Protein AF-A0AAV1H3M8-F1 (afdb_monomer)

pLDDT: mean 76.15, std 16.34, range [36.84, 96.06]

Organism: Xyrichtys novacula (NCBI:txid13765)

Radius of gyration: 28.08 Å; Cα contacts (8 Å, |Δi|>4): 77; chains: 1; bounding box: 68×29×79 Å

Structure (mmCIF, N/CA/C/O backbone):
data_AF-A0AAV1H3M8-F1
#
_entry.id   AF-A0AAV1H3M8-F1
#
loop_
_atom_site.group_PDB
_atom_site.id
_atom_site.type_symbol
_atom_site.label_atom_id
_atom_site.label_alt_id
_atom_site.label_comp_id
_atom_site.label_asym_id
_atom_site.label_entity_id
_atom_site.label_seq_id
_atom_site.pdbx_PDB_ins_code
_atom_site.Cartn_x
_atom_site.Cartn_y
_atom_site.Cartn_z
_atom_site.occupancy
_atom_site.B_iso_or_equiv
_atom_site.auth_seq_id
_atom_site.auth_comp_id
_atom_site.auth_asym_id
_atom_site.auth_atom_id
_atom_site.pdbx_PDB_model_num
ATOM 1 N N . MET A 1 1 ? -27.660 -3.881 52.332 1.00 62.16 1 MET A N 1
ATOM 2 C CA . MET A 1 1 ? -27.059 -2.606 51.867 1.00 62.16 1 MET A CA 1
ATOM 3 C C . MET A 1 1 ? -26.114 -2.865 50.695 1.00 62.16 1 MET A C 1
ATOM 5 O O . MET A 1 1 ? -26.160 -2.116 49.731 1.00 62.16 1 MET A O 1
ATOM 9 N N . GLU A 1 2 ? -25.359 -3.967 50.730 1.00 74.19 2 GLU A N 1
ATOM 10 C CA . GLU A 1 2 ? -24.420 -4.397 49.678 1.00 74.19 2 GLU A CA 1
ATOM 11 C C . GLU A 1 2 ? -25.091 -4.731 48.328 1.00 74.19 2 GLU A C 1
ATOM 13 O O . GLU A 1 2 ? -24.596 -4.299 47.291 1.00 74.19 2 GLU A O 1
ATOM 18 N N . ASP A 1 3 ? -26.266 -5.377 48.317 1.00 78.50 3 ASP A N 1
ATOM 19 C CA . ASP A 1 3 ? -26.993 -5.689 47.067 1.00 78.50 3 ASP A CA 1
ATOM 20 C C . ASP A 1 3 ? -27.393 -4.447 46.256 1.00 78.50 3 ASP A C 1
ATOM 22 O O . ASP A 1 3 ? -27.355 -4.451 45.027 1.00 78.50 3 ASP A O 1
ATOM 26 N N . LEU A 1 4 ? -27.741 -3.351 46.937 1.00 83.12 4 LEU A N 1
ATOM 27 C CA . LEU A 1 4 ? -28.132 -2.101 46.280 1.00 83.12 4 LEU A CA 1
ATOM 28 C C . LEU A 1 4 ? -26.920 -1.408 45.630 1.00 83.12 4 LEU A C 1
ATOM 30 O O . LEU A 1 4 ? -27.040 -0.753 44.596 1.00 83.12 4 LEU A O 1
ATOM 34 N N . GLN A 1 5 ? -25.743 -1.572 46.237 1.00 86.94 5 GLN A N 1
ATOM 35 C CA . GLN A 1 5 ? -24.463 -1.073 45.735 1.00 86.94 5 GLN A CA 1
ATOM 36 C C . GLN A 1 5 ? -23.982 -1.885 44.529 1.00 86.94 5 GLN A C 1
ATOM 38 O O . GLN A 1 5 ? -23.500 -1.313 43.547 1.00 86.94 5 GLN A O 1
ATOM 43 N N . LEU A 1 6 ? -24.181 -3.204 44.578 1.00 89.12 6 LEU A N 1
ATOM 44 C CA . LEU A 1 6 ? -23.907 -4.101 43.464 1.00 89.12 6 LEU A CA 1
ATOM 45 C C . LEU A 1 6 ? -24.818 -3.786 42.269 1.00 89.12 6 LEU A C 1
ATOM 47 O O . LEU A 1 6 ? -24.325 -3.628 41.156 1.00 89.12 6 LEU A O 1
ATOM 51 N N . GLN A 1 7 ? -26.125 -3.608 42.498 1.00 89.50 7 GLN A N 1
ATOM 52 C CA . GLN A 1 7 ? -27.068 -3.235 41.437 1.00 89.50 7 GLN A CA 1
ATOM 53 C C . GLN A 1 7 ? -26.712 -1.904 40.768 1.00 89.50 7 GLN A C 1
ATOM 55 O O . GLN A 1 7 ? -26.774 -1.812 39.544 1.00 89.50 7 GLN A O 1
ATOM 60 N N . LYS A 1 8 ? -26.302 -0.891 41.544 1.00 92.44 8 LYS A N 1
ATOM 61 C CA . LYS A 1 8 ? -25.841 0.392 40.992 1.00 92.44 8 LYS A CA 1
ATOM 62 C C . LYS A 1 8 ? -24.588 0.235 40.135 1.00 92.44 8 LYS A C 1
ATOM 64 O O . LYS A 1 8 ? -24.569 0.697 39.004 1.00 92.44 8 LYS A O 1
ATOM 69 N N . SER A 1 9 ? -23.590 -0.486 40.644 1.00 91.50 9 SER A N 1
ATOM 70 C CA . SER A 1 9 ? -22.329 -0.704 39.922 1.00 91.50 9 SER A CA 1
ATOM 71 C C . SER A 1 9 ? -22.543 -1.470 38.614 1.00 91.50 9 SER A C 1
ATOM 73 O O . SER A 1 9 ? -21.910 -1.165 37.610 1.00 91.50 9 SER A O 1
ATOM 75 N N . ILE A 1 10 ? -23.459 -2.446 38.602 1.00 92.94 10 ILE A N 1
ATOM 76 C CA . ILE A 1 10 ? -23.828 -3.185 37.387 1.00 92.94 10 ILE A CA 1
ATOM 77 C C . ILE A 1 10 ? -24.525 -2.266 36.379 1.00 92.94 10 ILE A C 1
ATOM 79 O O . ILE A 1 10 ? -24.251 -2.364 35.184 1.00 92.94 10 ILE A O 1
ATOM 83 N N . LEU A 1 11 ? -25.421 -1.390 36.840 1.00 93.88 11 LEU A N 1
ATOM 84 C CA . LEU A 1 11 ? -26.133 -0.462 35.964 1.00 93.88 11 LEU A CA 1
ATOM 85 C C . LEU A 1 11 ? -25.162 0.507 35.279 1.00 93.88 11 LEU A C 1
ATOM 87 O O . LEU A 1 11 ? -25.204 0.625 34.055 1.00 93.88 11 LEU A O 1
ATOM 91 N N . ASP A 1 12 ? -24.248 1.101 36.047 1.00 94.06 12 ASP A N 1
ATOM 92 C CA . ASP A 1 12 ? -23.224 2.016 35.534 1.00 94.06 12 ASP A CA 1
ATOM 93 C C . ASP A 1 12 ? -22.329 1.314 34.494 1.00 94.06 12 ASP A C 1
ATOM 95 O O . ASP A 1 12 ? -22.097 1.840 33.403 1.00 94.06 12 ASP A O 1
ATOM 99 N N . LEU A 1 13 ? -21.908 0.071 34.771 1.00 93.94 13 LEU A N 1
ATOM 100 C CA . LEU A 1 13 ? -21.110 -0.724 33.830 1.00 93.94 13 LEU A CA 1
ATOM 101 C C . LEU A 1 13 ? -21.864 -0.996 32.518 1.00 93.94 13 LEU A C 1
ATOM 103 O O . LEU A 1 13 ? -21.285 -0.961 31.434 1.00 93.94 13 LEU A O 1
ATOM 107 N N . VAL A 1 14 ? -23.163 -1.295 32.596 1.00 94.50 14 VAL A N 1
ATOM 108 C CA . VAL A 1 14 ? -23.994 -1.570 31.413 1.00 94.50 14 VAL A CA 1
ATOM 109 C C . VAL A 1 14 ? -24.197 -0.309 30.575 1.00 94.50 14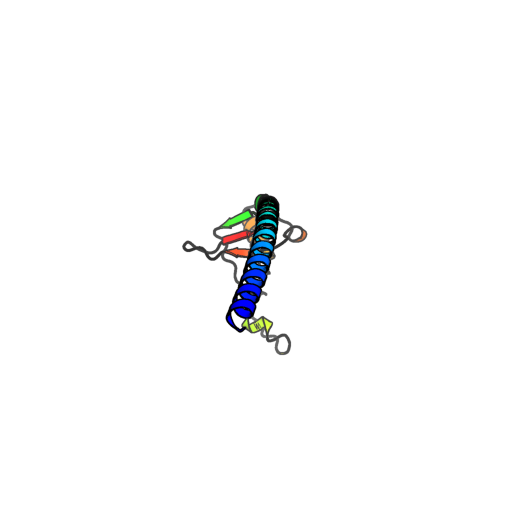 VAL A C 1
ATOM 111 O O . VAL A 1 14 ? -24.208 -0.395 29.342 1.00 94.50 14 VAL A O 1
ATOM 114 N N . GLU A 1 15 ? -24.352 0.852 31.209 1.00 94.69 15 GLU A N 1
ATOM 115 C CA . GLU A 1 15 ? -24.423 2.137 30.511 1.00 94.69 15 GLU A CA 1
ATOM 116 C C . GLU A 1 15 ? -23.108 2.462 29.798 1.00 94.69 15 GLU A C 1
ATOM 118 O O . GLU A 1 15 ? -23.127 2.799 28.610 1.00 94.69 15 GLU A O 1
ATOM 123 N N . GLU A 1 16 ? -21.970 2.254 30.461 1.00 94.50 16 GLU A N 1
ATOM 124 C CA . GLU A 1 16 ? -20.651 2.438 29.856 1.00 94.50 16 GLU A CA 1
ATOM 125 C C . GLU A 1 16 ? -20.437 1.485 28.670 1.00 94.50 16 GLU A C 1
ATOM 127 O O . GLU A 1 16 ? -20.039 1.912 27.585 1.00 94.50 16 GLU A O 1
ATOM 132 N N . VAL A 1 17 ? -20.806 0.207 28.806 1.00 94.88 17 VAL A N 1
ATOM 133 C CA . VAL A 1 17 ? -20.731 -0.768 27.705 1.00 94.88 17 VAL A CA 1
ATOM 134 C C . VAL A 1 17 ? -21.623 -0.361 26.528 1.00 94.88 17 VAL A C 1
ATOM 136 O O . VAL A 1 17 ? -21.230 -0.535 25.371 1.00 94.88 17 VAL A O 1
ATOM 139 N N . LYS A 1 18 ? -22.815 0.196 26.777 1.00 94.25 18 LYS A N 1
ATOM 140 C CA . LYS A 1 18 ? -23.682 0.712 25.704 1.00 94.25 18 LYS A CA 1
ATOM 141 C C . LYS A 1 18 ? -23.043 1.896 24.982 1.00 94.25 18 LYS A C 1
ATOM 143 O O . LYS A 1 18 ? -23.038 1.907 23.750 1.00 94.25 18 LYS A O 1
ATOM 148 N N . ALA A 1 19 ? -22.487 2.853 25.722 1.00 94.50 19 ALA A N 1
ATOM 149 C CA . ALA A 1 19 ? -21.777 3.992 25.148 1.00 94.50 19 ALA A CA 1
ATOM 150 C C . ALA A 1 19 ? -20.564 3.543 24.315 1.00 94.50 19 ALA A C 1
ATOM 152 O O . ALA A 1 19 ? -20.401 3.976 23.173 1.00 94.50 19 ALA A O 1
ATOM 153 N N . LEU A 1 20 ? -19.768 2.604 24.836 1.00 94.81 20 LEU A N 1
ATOM 154 C CA . LEU A 1 20 ? -18.615 2.040 24.134 1.00 94.81 20 LEU A CA 1
ATOM 155 C C . LEU A 1 20 ? -19.018 1.317 22.845 1.00 94.81 20 LEU A C 1
ATOM 157 O O . LEU A 1 20 ? -18.345 1.463 21.828 1.00 94.81 20 LEU A O 1
ATOM 161 N N . ARG A 1 21 ? -20.139 0.585 22.839 1.00 94.38 21 ARG A N 1
ATOM 162 C CA . ARG A 1 21 ? -20.649 -0.070 21.620 1.00 94.38 21 ARG A CA 1
ATOM 163 C C . ARG A 1 21 ? -21.040 0.928 20.534 1.00 94.38 21 ARG A C 1
ATOM 165 O O . ARG A 1 21 ? -20.741 0.685 19.368 1.00 94.38 21 ARG A O 1
ATOM 172 N N . LEU A 1 22 ? -21.683 2.036 20.901 1.00 94.12 22 LEU A N 1
ATOM 173 C CA . LEU A 1 22 ? -22.034 3.094 19.947 1.00 94.12 22 LEU A CA 1
ATOM 174 C C . LEU A 1 22 ? -20.785 3.765 19.371 1.00 94.12 22 LEU A C 1
ATOM 176 O O . LEU A 1 22 ? -20.698 3.971 18.162 1.00 94.12 22 LEU A O 1
ATOM 180 N N . LEU A 1 23 ? -19.804 4.057 20.226 1.00 95.38 23 LEU A N 1
ATOM 181 C CA . LEU A 1 23 ? -18.539 4.647 19.802 1.00 95.38 23 LEU A CA 1
ATOM 182 C C . LEU A 1 23 ? -17.754 3.702 18.883 1.00 95.38 23 LEU A C 1
ATOM 184 O O . LEU A 1 23 ? -17.227 4.148 17.867 1.00 95.38 23 LEU A O 1
ATOM 188 N N . ASN A 1 24 ? -17.719 2.405 19.193 1.00 94.94 24 ASN A N 1
ATOM 189 C CA . ASN A 1 24 ? -17.086 1.409 18.331 1.00 94.94 24 ASN A CA 1
ATOM 190 C C . ASN A 1 24 ? -17.764 1.334 16.965 1.00 94.94 24 ASN A C 1
ATOM 192 O O . ASN A 1 24 ? -17.071 1.426 15.962 1.00 94.94 24 ASN A O 1
ATOM 196 N N . ALA A 1 25 ? -19.098 1.295 16.908 1.00 94.94 25 ALA A N 1
ATOM 197 C CA . ALA A 1 25 ? -19.814 1.270 15.633 1.00 94.94 25 ALA A CA 1
ATOM 198 C C . ALA A 1 25 ? -19.506 2.498 14.757 1.00 94.94 25 ALA A C 1
ATOM 200 O O . ALA A 1 25 ? -19.417 2.389 13.536 1.00 94.94 25 ALA A O 1
ATOM 201 N N . GLU A 1 26 ? -19.330 3.676 15.360 1.00 94.69 26 GLU A N 1
ATOM 202 C CA . GLU A 1 26 ? -18.948 4.880 14.620 1.00 94.69 26 GLU A CA 1
ATOM 203 C C . GLU A 1 26 ? -17.484 4.843 14.155 1.00 94.69 26 GLU A C 1
ATOM 205 O O . GLU A 1 26 ? -17.170 5.246 13.032 1.00 94.69 26 GLU A O 1
ATOM 210 N N . LYS A 1 27 ? -16.580 4.310 14.985 1.00 96.06 27 LYS A N 1
ATOM 211 C CA . LYS A 1 27 ? -15.181 4.097 14.598 1.00 96.06 27 LYS A CA 1
ATOM 212 C C . LYS A 1 27 ? -15.059 3.079 13.471 1.00 96.06 27 LYS A C 1
ATOM 214 O O . LYS A 1 27 ? -14.309 3.347 12.541 1.00 96.06 27 LYS A O 1
ATOM 219 N N . ASP A 1 28 ? -15.823 1.993 13.508 1.00 95.88 28 ASP A N 1
ATOM 220 C CA . ASP A 1 28 ? -15.826 0.961 12.469 1.00 95.88 28 ASP A CA 1
ATOM 221 C C . ASP A 1 28 ? -16.243 1.549 11.116 1.00 95.88 28 ASP A C 1
ATOM 223 O O . ASP A 1 28 ? -15.541 1.364 10.127 1.00 95.88 28 ASP A O 1
ATOM 227 N N . LYS A 1 29 ? -17.298 2.380 11.071 1.00 95.25 29 LYS A N 1
ATOM 228 C CA . LYS A 1 29 ? -17.668 3.108 9.840 1.00 95.25 29 LYS A CA 1
ATOM 229 C C . LYS A 1 29 ? -16.525 3.972 9.318 1.00 95.25 29 LYS A C 1
ATOM 231 O O . LYS A 1 29 ? -16.283 4.029 8.113 1.00 95.25 29 LYS A O 1
ATOM 236 N N . ARG A 1 30 ? -15.835 4.679 10.219 1.00 95.19 30 ARG A N 1
ATOM 237 C CA . ARG A 1 30 ? -14.718 5.551 9.845 1.00 95.19 30 ARG A CA 1
ATOM 238 C C . ARG A 1 30 ? -13.517 4.755 9.349 1.00 95.19 30 ARG A C 1
ATOM 240 O O . ARG A 1 30 ? -12.862 5.212 8.418 1.00 95.19 30 ARG A O 1
ATOM 247 N N . ILE A 1 31 ? -13.252 3.593 9.938 1.00 96.00 31 ILE A N 1
ATOM 248 C CA . ILE A 1 31 ? -12.224 2.659 9.478 1.00 96.00 31 ILE A CA 1
ATOM 249 C C . ILE A 1 31 ? -12.568 2.193 8.066 1.00 96.00 31 ILE A C 1
ATOM 251 O O . ILE A 1 31 ? -11.781 2.449 7.166 1.00 96.00 31 ILE A O 1
ATOM 255 N N . THR A 1 32 ? -13.771 1.663 7.834 1.00 95.50 32 THR A N 1
ATOM 256 C CA . THR A 1 32 ? -14.188 1.193 6.502 1.00 95.50 32 THR A CA 1
ATOM 257 C C . THR A 1 32 ? -14.105 2.294 5.441 1.00 95.50 32 THR A C 1
ATOM 259 O O . THR A 1 32 ? -13.649 2.058 4.325 1.00 95.50 32 THR A O 1
ATOM 262 N N . TYR A 1 33 ? -14.502 3.524 5.778 1.00 95.38 33 TYR A N 1
ATOM 263 C CA . TYR A 1 33 ? -14.363 4.664 4.870 1.00 95.38 33 TYR A CA 1
ATOM 264 C C . TYR A 1 33 ? -12.897 4.976 4.531 1.00 95.38 33 TYR A C 1
ATOM 266 O O . TYR A 1 33 ? -12.566 5.246 3.377 1.00 95.38 33 TYR A O 1
ATOM 274 N N . LEU A 1 34 ? -12.016 4.969 5.534 1.00 95.38 34 LEU A N 1
ATOM 275 C CA . LEU A 1 34 ? -10.595 5.242 5.327 1.00 95.38 34 LEU A CA 1
ATOM 276 C C . LEU A 1 34 ? -9.904 4.113 4.563 1.00 95.38 34 LEU A C 1
ATOM 278 O O . LEU A 1 34 ? -9.111 4.409 3.679 1.00 95.38 34 LEU A O 1
ATOM 282 N N . GLU A 1 35 ? -10.233 2.856 4.851 1.00 93.31 35 GLU A N 1
ATOM 283 C CA . GLU A 1 35 ? -9.741 1.689 4.115 1.00 93.31 35 GLU A CA 1
ATOM 284 C C . GLU A 1 35 ? -10.119 1.770 2.635 1.00 93.31 35 GLU A C 1
ATOM 286 O O . GLU A 1 35 ? -9.257 1.588 1.781 1.00 93.31 35 GLU A O 1
ATOM 291 N N . GLY A 1 36 ? -11.367 2.141 2.323 1.00 92.38 36 GLY A N 1
ATOM 292 C CA . GLY A 1 36 ? -11.792 2.376 0.941 1.00 92.38 36 GLY A CA 1
ATOM 293 C C . GLY A 1 36 ? -10.969 3.470 0.257 1.00 92.38 36 GLY A C 1
ATOM 294 O O . GLY A 1 36 ? -10.455 3.268 -0.837 1.00 92.38 36 GLY A O 1
ATOM 295 N N . ARG A 1 37 ? -10.746 4.602 0.936 1.00 93.12 37 ARG A N 1
ATOM 296 C CA . ARG A 1 37 ? -9.910 5.682 0.389 1.00 93.12 37 ARG A CA 1
ATOM 297 C C . ARG A 1 37 ? -8.452 5.282 0.184 1.00 93.12 37 ARG A C 1
ATOM 299 O O . ARG A 1 37 ? -7.829 5.782 -0.745 1.00 93.12 37 ARG A O 1
ATOM 306 N N . VAL A 1 38 ? -7.894 4.458 1.069 1.00 90.56 38 VAL A N 1
ATOM 307 C CA . VAL A 1 38 ? -6.532 3.935 0.909 1.00 90.56 38 VAL A CA 1
ATOM 308 C C . VAL A 1 38 ? -6.480 3.005 -0.295 1.00 90.56 38 VAL A C 1
ATOM 310 O O . VAL A 1 38 ? -5.602 3.185 -1.127 1.00 90.56 38 VAL A O 1
ATOM 313 N N . ALA A 1 39 ? -7.457 2.109 -0.451 1.00 87.00 39 ALA A N 1
ATOM 314 C CA . ALA A 1 39 ? -7.539 1.228 -1.613 1.00 87.00 39 ALA A CA 1
ATOM 315 C C . ALA A 1 39 ? -7.646 2.013 -2.935 1.00 87.00 39 ALA A C 1
ATOM 317 O O . ALA A 1 39 ? -6.941 1.697 -3.890 1.00 87.00 39 ALA A O 1
ATOM 318 N N . ASP A 1 40 ? -8.459 3.074 -2.980 1.00 85.19 40 ASP A N 1
ATOM 319 C CA . ASP A 1 40 ? -8.576 3.939 -4.162 1.00 85.19 40 ASP A CA 1
ATOM 320 C C . ASP A 1 40 ? -7.245 4.640 -4.497 1.00 85.19 40 ASP A C 1
ATOM 322 O O . ASP A 1 40 ? -6.865 4.752 -5.665 1.00 85.19 40 ASP A O 1
ATOM 326 N N . LEU A 1 41 ? -6.521 5.116 -3.476 1.00 82.25 41 LEU A N 1
ATOM 327 C CA . LEU A 1 41 ? -5.217 5.765 -3.645 1.00 82.25 41 LEU A CA 1
ATOM 328 C C . LEU A 1 41 ? -4.137 4.773 -4.088 1.00 82.25 41 LEU A C 1
ATOM 330 O O . LEU A 1 41 ? -3.378 5.080 -5.002 1.00 82.25 41 LEU A O 1
ATOM 334 N N . GLU A 1 42 ? -4.089 3.585 -3.486 1.00 81.94 42 GLU A N 1
ATOM 335 C CA . GLU A 1 42 ? -3.176 2.513 -3.887 1.00 81.94 42 GLU A CA 1
ATOM 336 C C . GLU A 1 42 ? -3.437 2.084 -5.329 1.00 81.94 42 GLU A C 1
ATOM 338 O O . GLU A 1 42 ? -2.495 1.935 -6.103 1.00 81.94 42 GLU A O 1
ATOM 343 N N . GLN A 1 43 ? -4.708 1.960 -5.724 1.00 74.56 43 GLN A N 1
ATOM 344 C CA . GLN A 1 43 ? -5.068 1.666 -7.105 1.00 74.56 43 GLN A CA 1
ATOM 345 C C . GLN A 1 43 ? -4.606 2.779 -8.053 1.00 74.56 43 GLN A C 1
ATOM 347 O O . GLN A 1 43 ? -4.087 2.483 -9.127 1.00 74.56 43 GLN A O 1
ATOM 352 N N . TYR A 1 44 ? -4.770 4.051 -7.677 1.00 70.19 44 TYR A N 1
ATOM 353 C CA . TYR A 1 44 ? -4.319 5.177 -8.498 1.00 70.19 44 TYR A CA 1
ATOM 354 C C . TYR A 1 44 ? -2.799 5.169 -8.714 1.00 70.19 44 TYR A C 1
ATOM 356 O O . TYR A 1 44 ? -2.339 5.446 -9.822 1.00 70.19 44 TYR A O 1
ATOM 364 N N . THR A 1 45 ? -2.024 4.818 -7.687 1.00 67.56 45 THR A N 1
ATOM 365 C CA . THR A 1 45 ? -0.567 4.675 -7.801 1.00 67.56 45 THR A CA 1
ATOM 366 C C . THR A 1 45 ? -0.202 3.454 -8.648 1.00 67.56 45 THR A C 1
ATOM 368 O O . THR A 1 45 ? 0.515 3.598 -9.634 1.00 67.56 45 THR A O 1
ATOM 371 N N . GLN A 1 46 ? -0.801 2.294 -8.367 1.00 69.06 46 GLN A N 1
ATOM 372 C CA . GLN A 1 46 ? -0.477 1.026 -9.026 1.00 69.06 46 GLN A CA 1
ATOM 373 C C . GLN A 1 46 ? -0.808 0.993 -10.527 1.00 69.06 46 GLN A C 1
ATOM 375 O O . GLN A 1 46 ? -0.230 0.207 -11.272 1.00 69.06 46 GLN A O 1
ATOM 380 N N . VAL A 1 47 ? -1.731 1.832 -11.013 1.00 70.62 47 VAL A N 1
ATOM 381 C CA . VAL A 1 47 ? -2.007 1.950 -12.459 1.00 70.62 47 VAL A CA 1
ATOM 382 C C . VAL A 1 47 ? -0.776 2.418 -13.242 1.00 70.62 47 VAL A C 1
ATOM 384 O O . VAL A 1 47 ? -0.636 2.060 -14.411 1.00 70.62 47 VAL A O 1
ATOM 387 N N . ASN A 1 48 ? 0.109 3.193 -12.615 1.00 69.50 48 ASN A N 1
ATOM 388 C CA . ASN A 1 48 ? 1.335 3.667 -13.252 1.00 69.50 48 ASN A CA 1
ATOM 389 C C . ASN A 1 48 ? 2.512 2.702 -13.059 1.00 69.50 48 ASN A C 1
ATOM 391 O O . ASN A 1 48 ? 3.529 2.866 -13.733 1.00 69.50 48 ASN A O 1
ATOM 395 N N . ASP A 1 49 ? 2.354 1.690 -12.203 1.00 76.25 49 ASP A N 1
ATOM 396 C CA . ASP A 1 49 ? 3.416 0.746 -11.892 1.00 76.25 49 ASP A CA 1
ATOM 397 C C . ASP A 1 49 ? 3.727 -0.162 -13.091 1.00 76.25 49 ASP A C 1
ATOM 399 O O . ASP A 1 49 ? 2.839 -0.794 -13.680 1.00 76.25 49 ASP A O 1
ATOM 403 N N . VAL A 1 50 ? 5.011 -0.318 -13.419 1.00 78.19 50 VAL A N 1
ATOM 404 C CA . VAL A 1 50 ? 5.452 -1.219 -14.499 1.00 78.19 50 VAL A CA 1
ATOM 405 C C . VAL A 1 50 ? 6.226 -2.399 -13.927 1.00 78.19 50 VAL A C 1
ATOM 407 O O . VAL A 1 50 ? 7.298 -2.249 -13.345 1.00 78.19 50 VAL A O 1
ATOM 410 N N . ILE A 1 51 ? 5.716 -3.617 -14.151 1.00 79.25 51 ILE A N 1
ATOM 411 C CA . ILE A 1 51 ? 6.403 -4.846 -13.737 1.00 79.25 51 ILE A CA 1
ATOM 412 C C . ILE A 1 51 ? 7.384 -5.295 -14.822 1.00 79.25 51 ILE A C 1
ATOM 414 O O . ILE A 1 51 ? 6.988 -5.809 -15.870 1.00 79.25 51 ILE A O 1
ATOM 418 N N . ILE A 1 52 ? 8.678 -5.209 -14.525 1.00 77.88 52 ILE A N 1
ATOM 419 C CA . ILE A 1 52 ? 9.751 -5.713 -15.382 1.00 77.88 52 ILE A CA 1
ATOM 420 C C . ILE A 1 52 ? 10.183 -7.092 -14.890 1.00 77.88 52 ILE A C 1
ATOM 422 O O . ILE A 1 52 ? 10.727 -7.252 -13.798 1.00 77.88 52 ILE A O 1
ATOM 426 N N . THR A 1 53 ? 9.960 -8.115 -15.712 1.00 80.19 53 THR A N 1
ATOM 427 C CA . THR A 1 53 ? 10.401 -9.493 -15.444 1.00 80.19 53 THR A CA 1
ATOM 428 C C . THR A 1 53 ? 11.638 -9.859 -16.258 1.00 80.19 53 THR A C 1
ATOM 430 O O . THR A 1 53 ? 11.813 -9.371 -17.371 1.00 80.19 53 THR A O 1
ATOM 433 N N . GLY A 1 54 ? 12.465 -10.778 -15.749 1.00 74.44 54 GLY A N 1
ATOM 434 C CA . GLY A 1 54 ? 13.648 -11.273 -16.470 1.00 74.44 54 GLY A CA 1
ATOM 435 C C . GLY A 1 54 ? 14.896 -10.402 -16.299 1.00 74.44 54 GLY A C 1
ATOM 436 O O . GLY A 1 54 ? 15.968 -10.773 -16.777 1.00 74.44 54 GLY A O 1
ATOM 437 N N . LEU A 1 55 ? 14.776 -9.296 -15.563 1.00 77.75 55 LEU A N 1
ATOM 438 C CA . LEU A 1 55 ? 15.892 -8.482 -15.105 1.00 77.75 55 LEU A CA 1
ATOM 439 C C . LEU A 1 55 ? 16.462 -9.061 -13.805 1.00 77.75 55 LEU A C 1
ATOM 441 O O . LEU A 1 55 ? 15.781 -9.135 -12.784 1.00 77.75 55 LEU A O 1
ATOM 445 N N . LYS A 1 56 ? 17.734 -9.463 -13.835 1.00 73.50 56 LYS A N 1
ATOM 446 C CA . LYS A 1 56 ? 18.480 -9.841 -12.631 1.00 73.50 56 LYS A CA 1
ATOM 447 C C . LYS A 1 56 ? 19.089 -8.589 -12.003 1.00 73.50 56 LYS A C 1
ATOM 449 O O . LYS A 1 56 ? 20.170 -8.185 -12.415 1.00 73.50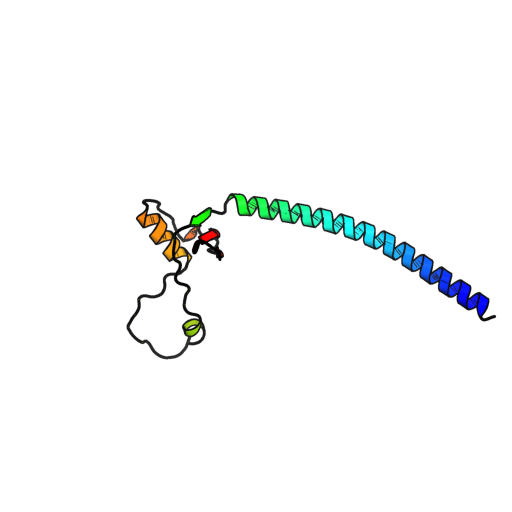 56 LYS A O 1
ATOM 454 N N . ILE A 1 57 ? 18.418 -8.016 -11.003 1.00 73.69 57 ILE A N 1
ATOM 455 C CA . ILE A 1 57 ? 19.010 -6.954 -10.180 1.00 73.69 57 ILE A CA 1
ATOM 456 C C . ILE A 1 57 ? 20.114 -7.555 -9.307 1.00 73.69 57 ILE A C 1
ATOM 458 O O . ILE A 1 57 ? 19.884 -8.522 -8.577 1.00 73.69 57 ILE A O 1
ATOM 462 N N . LYS A 1 58 ? 21.301 -6.949 -9.343 1.00 70.81 58 LYS A N 1
ATOM 463 C CA . LYS A 1 58 ? 22.334 -7.126 -8.321 1.00 70.81 58 LYS A CA 1
ATOM 464 C C . LYS A 1 58 ? 22.111 -6.079 -7.225 1.00 70.81 58 LYS A C 1
ATOM 466 O O . LYS A 1 58 ? 22.353 -4.901 -7.482 1.00 70.81 58 LYS A O 1
ATOM 471 N N . PRO A 1 59 ? 21.633 -6.449 -6.025 1.00 63.59 59 PRO A N 1
ATOM 472 C CA . PRO A 1 59 ? 21.524 -5.489 -4.937 1.00 63.59 59 PRO A CA 1
ATOM 473 C C . PRO A 1 59 ? 22.919 -5.023 -4.512 1.00 63.59 59 PRO A C 1
ATOM 475 O O . PRO A 1 59 ? 23.869 -5.811 -4.487 1.00 63.59 59 PRO A O 1
ATOM 478 N N . ARG A 1 60 ? 23.037 -3.746 -4.137 1.00 61.44 60 ARG A N 1
ATOM 479 C CA . ARG A 1 60 ? 24.251 -3.218 -3.512 1.00 61.44 60 ARG A CA 1
ATOM 480 C C . ARG A 1 60 ? 24.517 -4.030 -2.244 1.00 61.44 60 ARG A C 1
ATOM 482 O O . ARG A 1 60 ? 23.663 -4.101 -1.363 1.00 61.44 60 ARG A O 1
ATOM 489 N N . SER A 1 61 ? 25.669 -4.696 -2.174 1.00 55.09 61 SER A N 1
ATOM 490 C CA . SER A 1 61 ? 25.982 -5.595 -1.060 1.00 55.09 61 SER A CA 1
ATOM 491 C C . SER A 1 61 ? 25.928 -4.842 0.276 1.00 55.09 61 SER A C 1
ATOM 493 O O . SER A 1 61 ? 26.645 -3.856 0.462 1.00 55.09 61 SER A O 1
ATOM 495 N N . TYR A 1 62 ? 25.098 -5.322 1.213 1.00 55.12 62 TYR A N 1
ATOM 496 C CA . TYR A 1 62 ? 24.923 -4.747 2.557 1.00 55.12 62 TYR A CA 1
ATOM 497 C C . TYR A 1 62 ? 26.253 -4.585 3.311 1.00 55.12 62 TYR A C 1
ATOM 499 O O . TYR A 1 62 ? 26.401 -3.649 4.093 1.00 55.12 62 TYR A O 1
ATOM 507 N N . ALA A 1 63 ? 27.241 -5.444 3.033 1.00 51.19 63 ALA A N 1
ATOM 508 C CA . ALA A 1 63 ? 28.568 -5.387 3.645 1.00 51.19 63 ALA A CA 1
ATOM 509 C C . ALA A 1 63 ? 29.286 -4.045 3.402 1.00 51.19 63 ALA A C 1
ATOM 511 O O . ALA A 1 63 ? 29.974 -3.555 4.292 1.00 51.19 63 ALA A O 1
ATOM 512 N N . ARG A 1 64 ? 29.074 -3.408 2.241 1.00 52.34 64 ARG A N 1
ATOM 513 C CA . ARG A 1 64 ? 29.690 -2.113 1.899 1.00 52.34 64 ARG A CA 1
ATOM 514 C C . ARG A 1 64 ? 28.881 -0.892 2.350 1.00 52.34 64 ARG A C 1
ATOM 516 O O . ARG A 1 64 ? 29.407 0.214 2.340 1.00 52.34 64 ARG A O 1
ATOM 523 N N . ALA A 1 65 ? 27.622 -1.061 2.765 1.00 52.81 65 ALA A N 1
ATOM 524 C CA . ALA A 1 65 ? 26.816 0.037 3.314 1.00 52.81 65 ALA A CA 1
ATOM 525 C C . ALA A 1 65 ? 27.261 0.438 4.735 1.00 52.81 65 ALA A C 1
ATOM 527 O O . ALA A 1 65 ? 27.006 1.558 5.171 1.00 52.81 65 ALA A O 1
ATOM 528 N N . VAL A 1 66 ? 27.942 -0.475 5.438 1.00 54.75 66 VAL A N 1
ATOM 529 C CA . VAL A 1 66 ? 28.465 -0.275 6.799 1.00 54.75 66 VAL A CA 1
ATOM 530 C C . VAL A 1 66 ? 29.893 0.294 6.782 1.00 54.75 66 VAL A C 1
ATOM 532 O O . VAL A 1 66 ? 30.279 1.016 7.696 1.00 54.75 66 VAL A O 1
ATOM 535 N N . THR A 1 67 ? 30.665 0.051 5.719 1.00 50.03 67 THR A N 1
ATOM 536 C CA . THR A 1 67 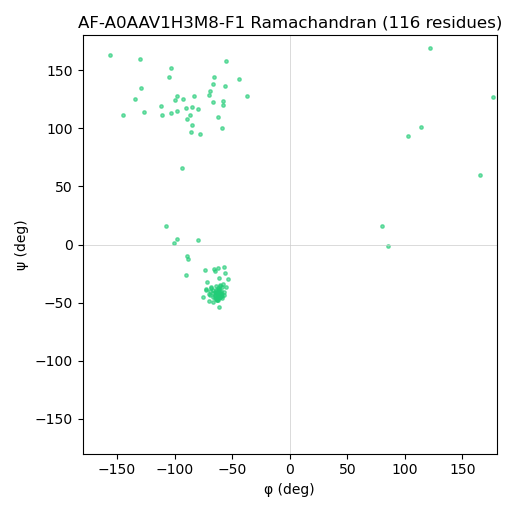? 32.038 0.554 5.550 1.00 50.03 67 THR A CA 1
ATOM 537 C C . THR A 1 67 ? 32.037 1.867 4.766 1.00 50.03 67 THR A C 1
ATOM 539 O O . THR A 1 67 ? 32.51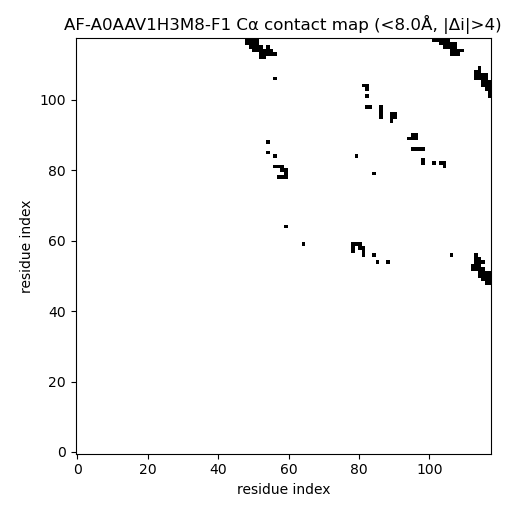2 1.932 3.635 1.00 50.03 67 THR A O 1
ATOM 542 N N . LYS A 1 68 ? 31.461 2.931 5.336 1.00 49.22 68 LYS A N 1
ATOM 543 C CA . LYS A 1 68 ? 31.575 4.279 4.747 1.00 49.22 68 LYS A CA 1
ATOM 544 C C . LYS A 1 68 ? 32.916 4.956 5.069 1.00 49.22 68 LYS A C 1
ATOM 546 O O . LYS A 1 68 ? 33.108 6.107 4.697 1.00 49.22 68 LYS A O 1
ATOM 551 N N . ASP A 1 69 ? 33.826 4.251 5.740 1.00 48.38 69 ASP A N 1
ATOM 552 C CA . ASP A 1 69 ? 35.141 4.764 6.103 1.00 48.38 69 ASP A CA 1
ATOM 553 C C . ASP A 1 69 ? 36.185 3.638 6.025 1.00 48.38 69 ASP A C 1
ATOM 555 O O . ASP A 1 69 ? 36.141 2.684 6.802 1.00 48.38 69 ASP A O 1
ATOM 559 N N . GLY A 1 70 ? 37.095 3.726 5.052 1.00 45.91 70 GLY A N 1
ATOM 560 C CA . GLY A 1 70 ? 38.298 2.894 4.983 1.00 45.91 70 GLY A CA 1
ATOM 561 C C . GLY A 1 70 ? 38.377 1.910 3.813 1.00 45.91 70 GLY A C 1
ATOM 562 O O . GLY A 1 70 ? 37.861 0.799 3.886 1.00 45.91 70 GLY A O 1
ATOM 563 N N . GLY A 1 71 ? 39.155 2.293 2.796 1.00 40.38 71 GLY A N 1
ATOM 564 C CA . GLY A 1 71 ? 39.871 1.361 1.919 1.00 40.38 71 GLY A CA 1
ATOM 565 C C . GLY A 1 71 ? 39.242 1.135 0.548 1.00 40.38 71 GLY A C 1
ATOM 566 O O . GLY A 1 71 ? 38.415 0.246 0.369 1.00 40.38 71 GLY A O 1
ATOM 567 N N . GLU A 1 72 ? 39.694 1.906 -0.440 1.00 45.81 72 GLU A N 1
ATOM 568 C CA . GLU A 1 72 ? 39.532 1.583 -1.858 1.00 45.81 72 GLU A CA 1
ATOM 569 C C . GLU A 1 72 ? 40.273 0.272 -2.182 1.00 45.81 72 GLU A C 1
ATOM 571 O O . GLU A 1 72 ? 41.502 0.238 -2.213 1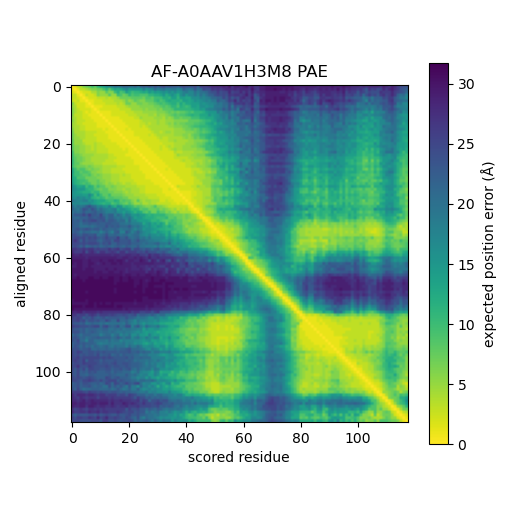.00 45.81 72 GLU A O 1
ATOM 576 N N . GLU A 1 73 ? 39.531 -0.805 -2.451 1.00 36.84 73 GLU A N 1
ATOM 577 C CA . GLU A 1 73 ? 40.036 -1.948 -3.221 1.00 36.84 73 GLU A CA 1
ATOM 578 C C . GLU A 1 73 ? 39.539 -1.844 -4.676 1.00 36.84 73 GLU A C 1
ATOM 580 O O . GLU A 1 73 ? 38.325 -1.753 -4.905 1.00 36.84 73 GLU A O 1
ATOM 585 N N . PRO A 1 74 ? 40.445 -1.863 -5.674 1.00 51.31 74 PRO A N 1
ATOM 586 C CA . PRO A 1 74 ? 40.099 -1.697 -7.077 1.00 51.31 74 PRO A CA 1
ATOM 587 C C . PRO A 1 74 ? 39.694 -3.046 -7.674 1.00 51.31 74 PRO A C 1
ATOM 589 O O . PRO A 1 74 ? 40.544 -3.878 -7.986 1.00 51.31 74 PRO A O 1
ATOM 592 N N . GLY A 1 75 ? 38.396 -3.277 -7.861 1.00 38.91 75 GLY A N 1
ATOM 593 C CA . GLY A 1 75 ? 37.964 -4.501 -8.533 1.00 38.91 75 GLY A CA 1
ATOM 594 C C . GLY A 1 75 ? 36.496 -4.840 -8.381 1.00 38.91 75 GLY A C 1
ATOM 595 O O . GLY A 1 75 ? 36.191 -5.889 -7.842 1.00 38.91 75 GLY A O 1
ATOM 596 N N . GLU A 1 76 ? 35.610 -3.954 -8.827 1.00 40.91 76 GLU A N 1
ATOM 597 C CA . GLU A 1 76 ? 34.299 -4.254 -9.426 1.00 40.91 76 GLU A CA 1
ATOM 598 C C . GLU A 1 76 ? 33.625 -2.897 -9.689 1.00 40.91 76 GLU A C 1
ATOM 600 O O . GLU A 1 76 ? 33.607 -2.072 -8.772 1.00 40.91 76 GLU A O 1
ATOM 605 N N . PRO A 1 77 ? 33.142 -2.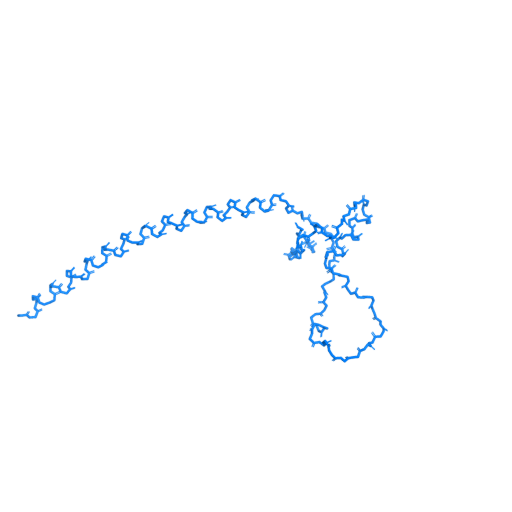603 -10.916 1.00 43.81 77 PRO A N 1
ATOM 606 C CA . PRO A 1 77 ? 32.398 -1.370 -11.154 1.00 43.81 77 PRO A CA 1
ATOM 607 C C . PRO A 1 77 ? 31.219 -1.343 -10.186 1.00 43.81 77 PRO A C 1
ATOM 609 O O . PRO A 1 77 ? 30.601 -2.387 -9.950 1.00 43.81 77 PRO A O 1
ATOM 612 N N . ASP A 1 78 ? 30.983 -0.174 -9.588 1.00 46.69 78 ASP A N 1
ATOM 613 C CA . ASP A 1 78 ? 29.892 0.068 -8.652 1.00 46.69 78 ASP A CA 1
ATOM 614 C C . ASP A 1 78 ? 28.649 -0.695 -9.104 1.00 46.69 78 ASP A C 1
ATOM 616 O O . ASP A 1 78 ? 28.262 -0.619 -10.267 1.00 46.69 78 ASP A O 1
ATOM 620 N N . ALA A 1 79 ? 28.051 -1.490 -8.212 1.00 54.62 79 ALA A N 1
ATOM 621 C CA . ALA A 1 79 ? 26.742 -2.052 -8.497 1.00 54.62 79 ALA A CA 1
ATOM 622 C C . ALA A 1 79 ? 25.804 -0.863 -8.721 1.00 54.62 79 ALA A C 1
ATOM 624 O O . ALA A 1 79 ? 25.394 -0.213 -7.755 1.00 54.62 79 ALA A O 1
ATOM 625 N N . ASP A 1 80 ? 25.557 -0.569 -9.999 1.00 62.12 80 ASP A N 1
ATOM 626 C CA . ASP A 1 80 ? 24.663 0.471 -10.477 1.00 62.12 80 ASP A CA 1
ATOM 627 C C . ASP A 1 80 ? 23.369 0.412 -9.664 1.00 62.12 80 ASP A C 1
ATOM 629 O O . ASP A 1 80 ? 22.924 -0.673 -9.262 1.00 62.12 80 ASP A O 1
ATOM 633 N N . SER A 1 81 ? 22.774 1.565 -9.353 1.00 74.88 81 SER A N 1
ATOM 634 C CA . SER A 1 81 ? 21.529 1.582 -8.581 1.00 74.88 81 SER A CA 1
ATOM 635 C C . SER A 1 81 ? 20.462 0.715 -9.270 1.00 74.88 81 SER A C 1
ATOM 637 O O . SER A 1 81 ? 20.560 0.419 -10.465 1.00 74.88 81 SER A O 1
ATOM 639 N N . ALA A 1 82 ? 19.452 0.252 -8.530 1.00 77.25 82 ALA A N 1
ATOM 640 C CA . ALA A 1 82 ? 18.413 -0.603 -9.112 1.00 77.25 82 ALA A CA 1
ATOM 641 C C . ALA A 1 82 ? 17.744 0.075 -10.324 1.00 77.25 82 ALA A C 1
ATOM 643 O O . ALA A 1 82 ? 17.490 -0.573 -11.336 1.00 77.25 82 ALA A O 1
ATOM 644 N N . GLU A 1 83 ? 17.569 1.391 -10.238 1.00 80.12 83 GLU A N 1
ATOM 645 C CA . GLU A 1 83 ? 17.061 2.291 -11.271 1.00 80.12 83 GLU A CA 1
ATOM 646 C C . GLU A 1 83 ? 17.955 2.290 -12.517 1.00 80.12 83 GLU A C 1
ATOM 648 O O . GLU A 1 83 ? 17.469 2.173 -13.640 1.00 80.12 83 GLU A O 1
ATOM 653 N N . GLN A 1 84 ? 19.274 2.356 -12.327 1.00 81.62 84 GLN A N 1
ATOM 654 C CA . GLN A 1 84 ? 20.239 2.352 -13.422 1.00 81.62 84 GLN A CA 1
ATOM 655 C C . GLN A 1 84 ? 20.298 0.980 -14.112 1.00 81.62 84 GLN A C 1
ATOM 657 O O . GLN A 1 84 ? 20.236 0.904 -15.337 1.00 81.62 84 GLN A O 1
ATOM 662 N N . GLN A 1 85 ? 20.286 -0.117 -13.344 1.00 83.06 85 GLN A N 1
ATOM 663 C CA . GLN A 1 85 ? 20.204 -1.475 -13.900 1.00 83.06 85 GLN A CA 1
ATOM 664 C C . GLN A 1 85 ? 18.912 -1.697 -14.706 1.00 83.06 85 GLN A C 1
ATOM 666 O O . GLN A 1 85 ? 18.920 -2.408 -15.714 1.00 83.06 85 GLN A O 1
ATOM 671 N N . VAL A 1 86 ? 17.801 -1.089 -14.280 1.00 82.94 86 VAL A N 1
ATOM 672 C CA . VAL A 1 86 ? 16.543 -1.075 -15.035 1.00 82.94 86 VAL A CA 1
ATOM 673 C C . VAL A 1 86 ? 16.683 -0.271 -16.324 1.00 82.94 86 VAL A C 1
ATOM 675 O O . VAL A 1 86 ? 16.311 -0.772 -17.389 1.00 82.94 86 VAL A O 1
ATOM 678 N N . ALA A 1 87 ? 17.213 0.950 -16.245 1.00 84.88 87 ALA A N 1
ATOM 679 C CA . ALA A 1 87 ? 17.368 1.823 -17.401 1.00 84.88 87 ALA A CA 1
ATOM 680 C C . ALA A 1 87 ? 18.264 1.181 -18.470 1.00 84.88 87 ALA A C 1
ATOM 682 O O . ALA A 1 87 ? 17.898 1.150 -19.645 1.00 84.88 87 ALA A O 1
ATOM 683 N N . ASP A 1 88 ? 19.380 0.570 -18.069 1.00 86.12 88 ASP A N 1
ATOM 684 C CA . ASP A 1 88 ? 20.290 -0.127 -18.981 1.00 86.12 88 ASP A CA 1
ATOM 685 C C . ASP A 1 88 ? 19.649 -1.372 -19.604 1.00 86.12 88 ASP A C 1
ATOM 687 O O . ASP A 1 88 ? 19.809 -1.637 -20.802 1.00 86.12 88 ASP A O 1
ATOM 691 N N . PHE A 1 89 ? 18.863 -2.121 -18.825 1.00 85.94 89 PHE A N 1
ATOM 692 C CA . PHE A 1 89 ? 18.108 -3.256 -19.346 1.00 85.94 89 PHE A CA 1
ATOM 693 C C . PHE A 1 89 ? 17.089 -2.823 -20.401 1.00 85.94 89 PHE A C 1
ATOM 695 O O . PHE A 1 89 ? 17.051 -3.410 -21.485 1.00 85.94 89 PHE A O 1
ATOM 702 N N . LEU A 1 90 ? 16.297 -1.789 -20.125 1.00 86.25 90 LEU A N 1
ATOM 703 C CA . LEU A 1 90 ? 15.313 -1.261 -21.070 1.00 86.25 90 LEU A CA 1
ATOM 704 C C . LEU A 1 90 ? 15.987 -0.693 -22.322 1.00 86.25 90 LEU A C 1
ATOM 706 O O . LEU A 1 90 ? 15.578 -1.017 -23.441 1.00 86.25 90 LEU A O 1
ATOM 710 N N . LYS A 1 91 ? 17.100 0.024 -22.153 1.00 88.38 91 LYS A N 1
ATOM 711 C CA . LYS A 1 91 ? 17.907 0.542 -23.260 1.00 88.38 91 LYS A CA 1
ATOM 712 C C . LYS A 1 91 ? 18.435 -0.578 -24.152 1.00 88.38 91 LYS A C 1
ATOM 714 O O . LYS A 1 91 ? 18.368 -0.467 -25.375 1.00 88.38 91 LYS A O 1
ATOM 719 N N . SER A 1 92 ? 18.867 -1.704 -23.574 1.00 86.69 92 SER A N 1
ATOM 720 C CA . SER A 1 92 ? 19.272 -2.900 -24.338 1.00 86.69 92 SER A CA 1
ATOM 721 C C . SER A 1 92 ? 18.136 -3.512 -25.174 1.00 86.69 92 SER A C 1
ATOM 723 O O . SER A 1 92 ? 18.390 -4.255 -26.124 1.00 86.69 92 SER A O 1
ATOM 725 N N . LYS A 1 93 ? 16.877 -3.204 -24.835 1.00 87.12 93 LYS A N 1
ATOM 726 C CA . LYS A 1 93 ? 15.668 -3.605 -25.569 1.00 87.12 93 LYS A CA 1
ATOM 727 C C . LYS A 1 93 ? 15.144 -2.518 -26.511 1.00 87.12 93 LYS A C 1
ATOM 729 O O . LYS A 1 93 ? 14.109 -2.728 -27.136 1.00 87.12 93 LYS A O 1
ATOM 734 N N . GLY A 1 94 ? 15.860 -1.401 -26.646 1.00 86.38 94 GLY A N 1
ATOM 735 C CA . GLY A 1 94 ? 15.467 -0.268 -27.483 1.00 86.38 94 GLY A CA 1
ATOM 736 C C . GLY A 1 94 ? 14.428 0.653 -26.840 1.00 86.38 94 GLY A C 1
ATOM 737 O O . GLY A 1 94 ? 13.808 1.439 -27.549 1.00 86.38 94 GLY A O 1
ATOM 738 N N . VAL A 1 95 ? 14.227 0.557 -25.522 1.00 84.94 95 VAL A N 1
ATOM 739 C CA . VAL A 1 95 ? 13.345 1.443 -24.754 1.00 84.94 95 VAL A CA 1
ATOM 740 C C . VAL A 1 95 ? 14.211 2.445 -24.000 1.00 84.94 95 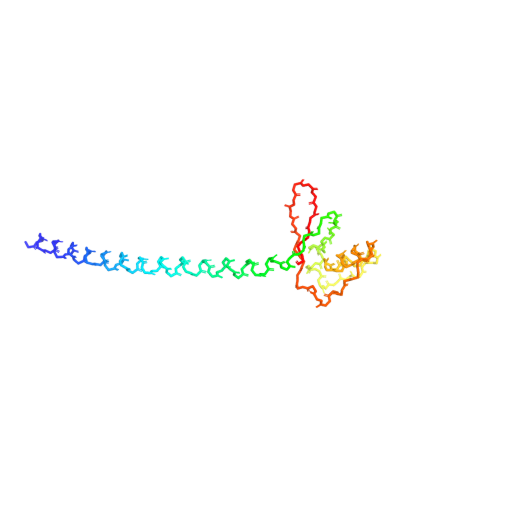VAL A C 1
ATOM 742 O O . VAL A 1 95 ? 14.977 2.069 -23.117 1.00 84.94 95 VAL A O 1
ATOM 745 N N . GLU A 1 96 ? 14.114 3.720 -24.363 1.00 83.94 96 GLU A N 1
ATOM 746 C CA . GLU A 1 96 ? 14.823 4.790 -23.665 1.00 83.94 96 GLU A CA 1
ATOM 747 C C . GLU A 1 96 ? 14.022 5.225 -22.435 1.00 83.94 96 GLU A C 1
ATOM 749 O O . GLU A 1 96 ? 12.827 5.502 -22.524 1.00 83.94 96 GLU A O 1
ATOM 754 N N . LEU A 1 97 ? 14.683 5.249 -21.280 1.00 81.56 97 LEU A N 1
ATOM 755 C CA . LEU A 1 97 ? 14.086 5.595 -19.998 1.00 81.56 97 LEU A CA 1
ATOM 756 C C . LEU A 1 97 ? 15.031 6.559 -19.274 1.00 81.56 97 LEU A C 1
ATOM 758 O O . LEU A 1 97 ? 16.213 6.258 -19.109 1.00 81.56 97 LEU A O 1
ATOM 762 N N . ASP A 1 98 ? 14.522 7.722 -18.869 1.00 81.38 98 ASP A N 1
ATOM 763 C CA . ASP A 1 98 ? 15.281 8.695 -18.081 1.00 81.38 98 ASP A CA 1
ATOM 764 C C . ASP A 1 98 ? 15.072 8.409 -16.589 1.00 81.38 98 ASP A C 1
ATOM 766 O O . ASP A 1 98 ? 13.958 8.511 -16.069 1.00 81.38 98 ASP A O 1
ATOM 770 N N . CYS A 1 99 ? 16.165 8.067 -15.901 1.00 77.44 99 CYS A N 1
ATOM 771 C CA . CYS A 1 99 ? 16.174 7.723 -14.481 1.00 77.44 99 CYS A CA 1
ATOM 772 C C . CYS A 1 99 ? 15.598 8.826 -13.578 1.00 77.44 99 CYS A C 1
ATOM 774 O O . CYS A 1 99 ? 15.208 8.536 -12.453 1.00 77.44 99 CYS A O 1
ATOM 776 N N . LYS A 1 100 ? 15.514 10.081 -14.046 1.00 81.44 100 LYS A N 1
ATOM 777 C CA . LYS A 1 100 ? 14.901 11.193 -13.295 1.00 81.44 100 LYS A CA 1
ATOM 778 C C . LYS A 1 100 ? 13.398 11.039 -13.076 1.00 81.44 100 LYS A C 1
ATOM 780 O O . LYS A 1 100 ? 12.866 11.693 -12.185 1.00 81.44 100 LYS A O 1
ATOM 785 N N . TYR A 1 101 ? 12.730 10.231 -13.897 1.00 80.25 101 TYR A N 1
ATOM 786 C CA . TYR A 1 101 ? 11.290 9.983 -13.798 1.00 80.25 101 TYR A CA 1
ATOM 787 C C . TYR A 1 101 ? 10.957 8.659 -13.106 1.00 80.25 101 TYR A C 1
ATOM 789 O O . TYR A 1 101 ? 9.784 8.326 -12.986 1.00 80.25 101 TYR A O 1
ATOM 797 N N . ILE A 1 102 ? 11.962 7.900 -12.659 1.00 77.06 102 ILE A N 1
ATOM 798 C CA . ILE A 1 102 ? 11.729 6.714 -11.835 1.00 77.06 102 ILE A CA 1
ATOM 799 C C . ILE A 1 102 ? 11.490 7.187 -10.402 1.00 77.06 102 ILE A C 1
ATOM 801 O O . ILE A 1 102 ? 12.387 7.765 -9.787 1.00 77.06 102 ILE A O 1
ATOM 805 N N . GLU A 1 103 ? 10.295 6.937 -9.868 1.00 75.62 103 GLU A N 1
ATOM 806 C CA . GLU A 1 103 ? 9.983 7.258 -8.471 1.00 75.62 103 GLU A CA 1
ATOM 807 C C . GLU A 1 103 ? 10.640 6.262 -7.510 1.00 75.62 103 GLU A C 1
ATOM 809 O O . GLU A 1 103 ? 11.256 6.665 -6.520 1.00 75.62 103 GLU A O 1
ATOM 814 N N . ALA A 1 104 ? 10.552 4.964 -7.812 1.00 74.81 104 ALA A N 1
ATOM 815 C CA . ALA A 1 104 ? 11.196 3.913 -7.039 1.00 74.81 104 ALA A CA 1
ATOM 816 C C . ALA A 1 104 ? 11.443 2.652 -7.880 1.00 74.81 104 ALA A C 1
ATOM 818 O O . ALA A 1 104 ? 10.870 2.455 -8.943 1.00 74.81 104 ALA A O 1
ATOM 819 N N . CYS A 1 105 ? 12.315 1.772 -7.390 1.00 76.12 105 CYS A N 1
ATOM 820 C CA . CYS A 1 105 ? 12.501 0.426 -7.925 1.00 76.12 105 CYS A CA 1
ATOM 821 C C . CYS A 1 105 ? 12.363 -0.592 -6.796 1.00 76.12 105 CYS A C 1
ATOM 823 O O . CYS A 1 105 ? 13.205 -0.657 -5.896 1.00 76.12 105 CYS A O 1
ATOM 825 N N . HIS A 1 106 ? 11.330 -1.430 -6.852 1.00 77.06 106 HIS A N 1
ATOM 826 C CA . HIS A 1 106 ? 11.071 -2.435 -5.822 1.00 77.06 106 HIS A CA 1
ATOM 827 C C . HIS A 1 106 ? 11.304 -3.857 -6.348 1.00 77.06 106 HIS A C 1
ATOM 829 O O . HIS A 1 106 ? 10.535 -4.345 -7.182 1.00 77.06 106 HIS A O 1
ATOM 835 N N . PRO A 1 107 ? 12.343 -4.568 -5.859 1.00 74.12 107 PRO A N 1
ATOM 836 C CA . PRO A 1 107 ? 12.557 -5.966 -6.201 1.00 74.12 107 PRO A CA 1
ATOM 837 C C . PRO A 1 107 ? 11.438 -6.848 -5.637 1.00 74.12 107 PRO A C 1
ATOM 839 O O . PRO A 1 107 ? 11.217 -6.926 -4.428 1.00 74.12 107 PRO A O 1
ATOM 842 N N . LEU A 1 108 ? 10.767 -7.577 -6.520 1.00 72.12 108 LEU A N 1
ATOM 843 C CA . LEU A 1 108 ? 9.785 -8.590 -6.177 1.00 72.12 108 LEU A CA 1
ATOM 844 C C . LEU A 1 108 ? 10.436 -9.966 -6.080 1.00 72.12 108 LEU A C 1
ATOM 846 O O . LEU A 1 108 ? 11.009 -10.491 -7.041 1.00 72.12 108 LEU A O 1
ATOM 850 N N . HIS A 1 109 ? 10.245 -10.607 -4.933 1.00 62.94 109 HIS A N 1
ATOM 851 C CA . HIS A 1 109 ? 10.599 -12.004 -4.731 1.00 62.94 109 HIS A CA 1
ATOM 852 C C . HIS A 1 109 ? 9.527 -12.895 -5.377 1.00 62.94 109 HIS A C 1
ATOM 854 O O . HIS A 1 109 ? 8.496 -13.187 -4.773 1.00 62.94 109 HIS A O 1
ATOM 860 N N . ARG A 1 110 ? 9.745 -13.332 -6.624 1.00 62.38 110 ARG A N 1
ATOM 861 C CA . ARG A 1 110 ? 8.878 -14.308 -7.307 1.00 62.38 110 ARG A CA 1
ATOM 862 C C . ARG A 1 110 ? 9.535 -15.687 -7.372 1.00 62.38 110 ARG A C 1
ATOM 864 O O . ARG A 1 110 ? 10.731 -15.813 -7.620 1.00 62.38 110 ARG A O 1
ATOM 871 N N . ARG A 1 111 ? 8.718 -16.743 -7.242 1.00 53.00 111 ARG A N 1
ATOM 872 C CA . ARG A 1 111 ? 9.135 -18.161 -7.360 1.00 53.00 111 ARG A CA 1
ATOM 873 C C . ARG A 1 111 ? 9.826 -18.501 -8.693 1.00 53.00 111 ARG A C 1
ATOM 875 O O . ARG A 1 111 ? 10.607 -19.442 -8.724 1.00 53.00 111 ARG A O 1
ATOM 882 N N . ASN A 1 112 ? 9.568 -17.731 -9.757 1.00 56.75 112 ASN A N 1
ATOM 883 C CA . ASN A 1 112 ? 10.077 -17.971 -11.116 1.00 56.75 112 ASN A CA 1
ATOM 884 C C . ASN A 1 112 ? 11.183 -16.986 -11.554 1.00 56.75 112 ASN A C 1
ATOM 886 O O . ASN A 1 112 ? 11.472 -16.888 -12.745 1.00 56.75 112 ASN A O 1
ATOM 890 N N . GLY A 1 113 ? 11.803 -16.261 -10.616 1.00 55.62 113 GLY A N 1
ATOM 891 C CA . GLY A 1 113 ? 12.913 -15.338 -10.887 1.00 55.62 113 GLY A CA 1
ATOM 892 C C . GLY A 1 113 ? 12.636 -13.891 -10.456 1.00 55.62 113 GLY A C 1
ATOM 893 O O . GLY A 1 113 ? 11.502 -13.566 -10.105 1.00 55.62 113 GLY A O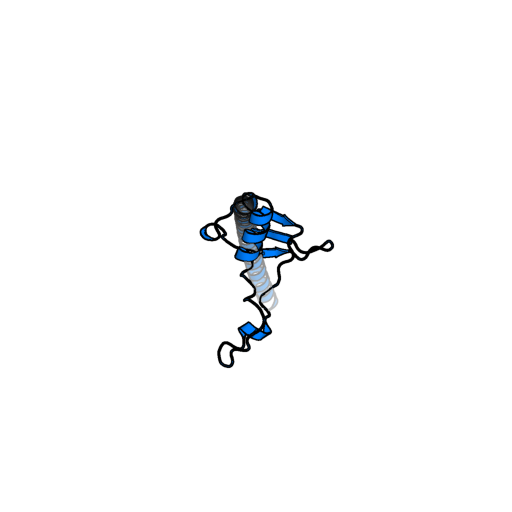 1
ATOM 894 N N . PRO A 1 114 ? 13.663 -13.022 -10.454 1.00 60.50 114 PRO A N 1
ATOM 895 C CA . PRO A 1 114 ? 13.538 -11.637 -10.008 1.00 60.50 114 PRO A CA 1
ATOM 896 C C . PRO A 1 114 ? 12.639 -10.819 -10.949 1.00 60.50 114 PRO A C 1
ATOM 898 O O . PRO A 1 114 ? 12.712 -10.945 -12.176 1.00 60.50 114 PRO A O 1
ATOM 901 N N . ALA A 1 115 ? 11.784 -9.989 -10.356 1.00 59.59 115 ALA A N 1
ATOM 902 C CA . ALA A 1 115 ? 11.000 -8.971 -11.048 1.00 59.59 115 ALA A CA 1
ATOM 903 C C . ALA A 1 115 ? 11.153 -7.629 -10.321 1.00 59.59 115 ALA A C 1
ATOM 905 O O . ALA A 1 115 ? 11.537 -7.610 -9.155 1.00 59.59 115 ALA A O 1
ATOM 906 N N . VAL A 1 116 ? 10.875 -6.525 -11.002 1.00 65.25 116 VAL A N 1
ATOM 907 C CA . VAL A 1 116 ? 11.017 -5.160 -10.475 1.00 65.25 116 VAL A CA 1
ATOM 908 C C . VAL A 1 116 ? 9.721 -4.417 -10.732 1.00 65.25 116 VAL A C 1
ATOM 910 O O . VAL A 1 116 ? 9.185 -4.544 -11.830 1.00 65.25 116 VAL A O 1
ATOM 913 N N . ILE A 1 117 ? 9.223 -3.689 -9.739 1.00 66.81 117 ILE A N 1
ATOM 914 C CA . ILE A 1 117 ? 8.171 -2.685 -9.929 1.00 66.81 117 ILE A CA 1
ATOM 915 C C . ILE A 1 117 ? 8.849 -1.321 -10.033 1.00 66.81 117 ILE A C 1
ATOM 917 O O . ILE A 1 117 ? 9.680 -1.010 -9.173 1.00 66.81 117 ILE A O 1
ATOM 921 N N . LEU A 1 118 ? 8.518 -0.586 -11.094 1.00 65.31 118 LEU A N 1
ATOM 922 C CA . LEU A 1 118 ? 8.78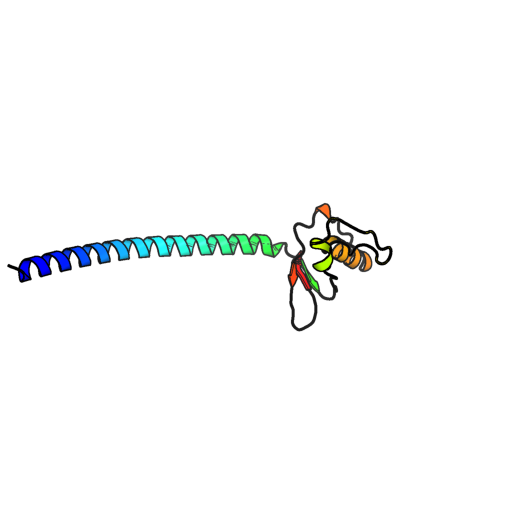5 0.844 -11.261 1.00 65.31 118 LEU A CA 1
ATOM 923 C C . LEU A 1 118 ? 7.569 1.653 -10.873 1.00 65.31 118 LEU A C 1
ATOM 925 O O . LEU A 1 118 ? 6.490 1.164 -11.274 1.00 65.31 118 LEU A O 1
#

Mean predicted aligned error: 14.59 Å

Secondary structure (DSSP, 8-state):
-HHHHHHHHHHHHHHHHHHHHHHHHHHHHHHHHHHHHHHHHHHHHHTT--EEES----PPPHHHHH--SS-----S-----HHHHHHHHHHHTT----GGG----EEE--TTS-EEE-

Foldseek 3Di:
DVVVVVVVVVVVVVVVVVVVVVVVVVVVVVVVVVVVVVVVVVVVVCVPKDKAPPQDQDDQDPVVVVCPDDDDDPDDPGSPPSLVSVQVVCVVVVHHDDSVPDPDWDWDDDPVHIMIID

Solvent-accessible surface area (backbone atoms only — not comparable to full-atom values): 7189 Å² total; per-residue (Å²): 116,66,68,63,53,50,54,50,54,51,50,54,51,52,51,50,52,51,53,51,51,54,52,46,56,54,48,51,54,52,49,56,54,49,53,51,54,48,51,54,50,51,50,63,55,54,72,72,47,46,80,46,68,84,50,82,80,64,75,68,59,69,78,60,74,74,56,83,70,84,78,94,74,94,83,71,81,74,66,55,51,70,56,51,53,48,34,54,52,36,41,76,71,76,40,88,62,66,69,89,74,57,90,54,66,45,79,41,93,46,98,90,48,47,27,34,39,64

Sequence (118 aa):
MEDLQLQKSILDLVEEVKALRLLNAEKDKRITYLEGRVADLEQYTQVNDVIITGLKIKPRSYARAVTKDGGEEPGEPDADSAEQQVADFLKSKGVELDCKYIEACHPLHRRNGPAVIL